Protein AF-A0A928KTV6-F1 (afdb_monomer)

pLDDT: mean 73.05, std 16.59, range [36.75, 92.5]

Secondary structure (DSSP, 8-state):
----HHHHHHHHHHHTSHHHHHHHHHHHHHHHHHHHSTT--HHHHHHHHHHHHTTS-HHHHHHHHHHHHHHHHHHHHHHHHHH---SSGGGHHHHHHHHHHHHTT-HHHHHHHHHHHHHHHHHH-S---S-SSGGGGTT-TT-TTHHHHHHHHH--

InterPro domains:
  IPR002823 Protein of unknown function DUF112, transmembrane [PF01970] (21-120)

Solvent-accessible surface area (backbone atoms only — not comparable to full-atom values): 8550 Å² total; per-residue (Å²): 138,82,84,51,68,68,57,58,53,49,51,53,55,52,56,69,33,70,68,50,43,50,47,29,52,51,22,23,53,52,13,25,58,47,9,44,39,87,77,42,33,31,69,55,50,41,58,68,45,49,74,58,36,76,80,42,58,69,71,58,28,54,43,30,44,53,23,21,30,57,21,5,52,58,22,32,49,56,42,10,22,72,72,46,53,55,68,46,79,91,44,35,68,58,13,53,55,19,25,55,33,32,76,71,71,38,45,70,60,32,53,50,53,49,57,52,47,55,54,49,40,70,74,65,74,50,80,80,78,83,73,81,66,64,74,74,45,84,79,46,96,71,56,78,61,57,73,64,48,58,61,63,67,74,76,113

Structure (mmCIF, N/CA/C/O backbone):
data_AF-A0A928KTV6-F1
#
_entry.id   AF-A0A928KTV6-F1
#
loop_
_atom_site.group_PDB
_atom_site.id
_atom_site.type_symbol
_atom_site.label_atom_id
_atom_site.label_alt_id
_atom_site.label_comp_id
_atom_site.label_asym_id
_atom_site.label_entity_id
_atom_site.label_seq_id
_atom_site.pdbx_PDB_ins_code
_atom_site.Cartn_x
_atom_site.Cartn_y
_atom_site.Cartn_z
_atom_site.occupancy
_atom_site.B_iso_or_equiv
_atom_site.auth_seq_id
_atom_site.auth_comp_id
_atom_site.auth_asym_id
_atom_site.auth_atom_id
_atom_site.pdbx_PDB_model_num
ATOM 1 N N . MET A 1 1 ? 21.766 19.175 -16.893 1.00 42.56 1 MET A N 1
ATOM 2 C CA . MET A 1 1 ? 20.660 18.201 -16.969 1.00 42.56 1 MET A CA 1
ATOM 3 C C . MET A 1 1 ? 19.496 18.932 -17.611 1.00 42.56 1 MET A C 1
ATOM 5 O O . MET A 1 1 ? 18.839 19.720 -16.945 1.00 42.56 1 MET A O 1
ATOM 9 N N . VAL A 1 2 ? 19.398 18.836 -18.936 1.00 51.53 2 VAL A N 1
ATOM 10 C CA . VAL A 1 2 ? 18.431 19.604 -19.729 1.00 51.53 2 VAL A CA 1
ATOM 11 C C . VAL A 1 2 ? 17.119 18.831 -19.724 1.00 51.53 2 VAL A C 1
ATOM 13 O O . VAL A 1 2 ? 17.084 17.669 -20.115 1.00 51.53 2 VAL A O 1
ATOM 16 N N . PHE A 1 3 ? 16.058 19.457 -19.222 1.00 61.06 3 PHE A N 1
ATOM 17 C CA . PHE A 1 3 ? 14.697 18.951 -19.355 1.00 61.06 3 PHE A CA 1
ATOM 18 C C . PHE A 1 3 ? 14.188 19.331 -20.746 1.00 61.06 3 PHE A C 1
ATOM 20 O O . PHE A 1 3 ? 13.537 20.359 -20.918 1.00 61.06 3 PHE A O 1
ATOM 27 N N . ASP A 1 4 ? 14.522 18.527 -21.753 1.00 78.25 4 ASP A N 1
ATOM 28 C CA . ASP A 1 4 ? 13.891 18.644 -23.063 1.00 78.25 4 ASP A CA 1
ATOM 29 C C . ASP A 1 4 ? 12.409 18.264 -22.939 1.00 78.25 4 ASP A C 1
ATOM 31 O O . ASP A 1 4 ? 12.067 17.162 -22.505 1.00 78.25 4 ASP A O 1
ATOM 35 N N . ILE A 1 5 ? 11.509 19.159 -23.357 1.00 79.00 5 ILE A N 1
ATOM 36 C CA . ILE A 1 5 ? 10.052 18.914 -23.398 1.00 79.00 5 ILE A CA 1
ATOM 37 C C . ILE A 1 5 ? 9.719 17.621 -24.163 1.00 79.00 5 ILE A C 1
ATOM 39 O O . ILE A 1 5 ? 8.782 16.907 -23.805 1.00 79.00 5 ILE A O 1
ATOM 43 N N . ASN A 1 6 ? 10.540 17.268 -25.155 1.00 78.81 6 ASN A N 1
ATOM 44 C CA . ASN A 1 6 ? 10.420 16.028 -25.918 1.00 78.81 6 ASN A CA 1
ATOM 45 C C . ASN A 1 6 ? 10.598 14.763 -25.058 1.00 78.81 6 ASN A C 1
ATOM 47 O O . ASN A 1 6 ? 9.937 13.764 -25.320 1.00 78.81 6 ASN A O 1
ATOM 51 N N . HIS A 1 7 ? 11.438 14.790 -24.016 1.00 79.69 7 HIS A N 1
ATOM 52 C CA . HIS A 1 7 ? 11.616 13.643 -23.114 1.00 79.69 7 HIS A CA 1
ATOM 53 C C . HIS A 1 7 ? 10.444 13.487 -22.139 1.00 79.69 7 HIS A C 1
ATOM 55 O O . HIS A 1 7 ? 10.035 12.367 -21.851 1.00 79.69 7 HIS A O 1
ATOM 61 N N . ILE A 1 8 ? 9.851 14.592 -21.674 1.00 80.44 8 ILE A N 1
ATOM 62 C CA . ILE A 1 8 ? 8.661 14.548 -20.806 1.00 80.44 8 ILE A CA 1
ATOM 63 C C . ILE A 1 8 ? 7.456 14.011 -21.585 1.00 80.44 8 ILE A C 1
ATOM 65 O O . ILE A 1 8 ? 6.725 13.151 -21.095 1.00 80.44 8 ILE A O 1
ATOM 69 N N . ILE A 1 9 ? 7.271 14.489 -22.818 1.00 83.00 9 ILE A N 1
ATOM 70 C CA . ILE A 1 9 ? 6.209 14.011 -23.706 1.00 83.00 9 ILE A CA 1
ATOM 71 C C . ILE A 1 9 ? 6.444 12.541 -24.080 1.00 83.00 9 ILE A C 1
ATOM 73 O O . ILE A 1 9 ? 5.509 11.747 -24.012 1.00 83.00 9 ILE A O 1
ATOM 77 N N . GLY A 1 10 ? 7.683 12.154 -24.403 1.00 81.94 10 GLY A N 1
ATOM 78 C CA . GLY A 1 10 ? 8.043 10.764 -24.697 1.00 81.94 10 GLY A CA 1
ATOM 79 C C . GLY A 1 10 ? 7.779 9.816 -23.523 1.00 81.94 10 GLY A C 1
ATOM 80 O O . GLY A 1 10 ? 7.137 8.783 -23.705 1.00 81.94 10 GLY A O 1
ATOM 81 N N . GLY A 1 11 ? 8.172 10.206 -22.307 1.00 80.75 11 GLY A N 1
ATOM 82 C CA . GLY A 1 11 ? 7.894 9.441 -21.091 1.00 80.75 11 GLY A CA 1
ATOM 83 C C . GLY A 1 11 ? 6.394 9.277 -20.834 1.00 80.75 11 GLY A C 1
ATOM 84 O O . GLY A 1 11 ? 5.946 8.184 -20.502 1.00 80.75 11 GLY A O 1
ATOM 85 N N . PHE A 1 12 ? 5.587 10.319 -21.064 1.00 81.81 12 PHE A N 1
ATOM 86 C CA . PHE A 1 12 ? 4.130 10.230 -20.927 1.00 81.81 12 PHE A CA 1
ATOM 87 C C . PHE A 1 12 ? 3.520 9.202 -21.893 1.00 81.81 12 PHE A C 1
ATOM 89 O O . PHE A 1 12 ? 2.716 8.367 -21.478 1.00 81.81 12 PHE A O 1
ATOM 96 N N . PHE A 1 13 ? 3.948 9.202 -23.160 1.00 84.12 13 PHE A N 1
ATOM 97 C CA . PHE A 1 13 ? 3.516 8.197 -24.136 1.00 84.12 13 PHE A CA 1
ATOM 98 C C . PHE A 1 13 ? 3.970 6.776 -23.773 1.00 84.12 13 PHE A C 1
ATOM 100 O O . PHE A 1 13 ? 3.209 5.832 -23.978 1.00 84.12 13 PHE A O 1
ATOM 107 N N . ASN A 1 14 ? 5.156 6.622 -23.180 1.00 84.31 14 ASN A N 1
ATOM 108 C CA . ASN A 1 14 ? 5.673 5.332 -22.724 1.00 84.31 14 ASN A CA 1
ATOM 109 C C . ASN A 1 14 ? 4.836 4.747 -21.567 1.00 84.31 14 ASN A C 1
ATOM 111 O O . ASN A 1 14 ? 4.531 3.556 -21.549 1.00 84.31 14 ASN A O 1
ATOM 115 N N . VAL A 1 15 ? 4.367 5.571 -20.620 1.00 81.81 15 VAL A N 1
ATOM 116 C CA . VAL A 1 15 ? 3.455 5.101 -19.551 1.00 81.81 15 VAL A CA 1
ATOM 117 C C . VAL A 1 15 ? 2.102 4.645 -20.114 1.00 81.81 15 VAL A C 1
ATOM 119 O O . VAL A 1 15 ? 1.513 3.691 -19.607 1.00 81.81 15 VAL A O 1
ATOM 122 N N . LEU A 1 16 ? 1.624 5.295 -21.178 1.00 82.56 16 LEU A N 1
ATOM 123 C CA . LEU A 1 16 ? 0.386 4.938 -21.878 1.00 82.56 16 LEU A CA 1
ATOM 124 C C . LEU A 1 16 ? 0.505 3.681 -22.752 1.00 82.56 16 LEU A C 1
ATOM 126 O O . LEU A 1 16 ? -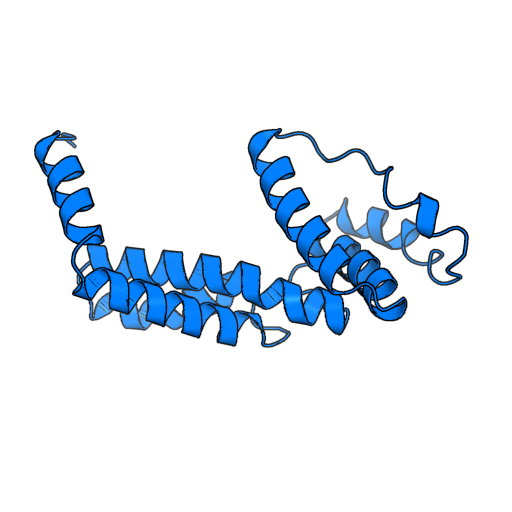0.514 3.203 -23.257 1.00 82.56 16 LEU A O 1
ATOM 130 N N . GLN A 1 17 ? 1.704 3.113 -22.932 1.00 88.38 17 GLN A N 1
ATOM 131 C CA . GLN A 1 17 ? 1.832 1.852 -23.652 1.00 88.38 17 GLN A CA 1
ATOM 132 C C . GLN A 1 17 ? 1.156 0.709 -22.878 1.00 88.38 17 GLN A C 1
ATOM 134 O O . GLN A 1 17 ? 1.365 0.554 -21.670 1.00 88.38 17 GLN A O 1
ATOM 139 N N . PRO A 1 18 ? 0.403 -0.164 -23.573 1.00 85.62 18 PRO A N 1
ATOM 140 C CA . PRO A 1 18 ? -0.353 -1.239 -22.933 1.00 85.62 18 PRO A CA 1
ATOM 141 C C . PRO A 1 18 ? 0.541 -2.212 -22.153 1.00 85.62 18 PRO A C 1
ATOM 143 O O . PRO A 1 18 ? 0.113 -2.757 -21.139 1.00 85.62 18 PRO A O 1
ATOM 146 N N . TYR A 1 19 ? 1.794 -2.389 -22.583 1.00 87.25 19 TYR A N 1
ATOM 147 C CA . TYR A 1 19 ? 2.782 -3.214 -21.888 1.00 87.25 19 TYR A CA 1
ATOM 148 C C . TYR A 1 19 ? 3.129 -2.665 -20.494 1.00 87.25 19 TYR A C 1
ATOM 150 O O . TYR A 1 19 ? 3.028 -3.384 -19.499 1.00 87.25 19 TYR A O 1
ATOM 158 N N . ASN A 1 20 ? 3.446 -1.370 -20.394 1.00 87.56 20 ASN A N 1
ATOM 159 C CA . ASN A 1 20 ? 3.774 -0.724 -19.121 1.00 87.56 20 ASN A CA 1
ATOM 160 C C . ASN A 1 20 ? 2.555 -0.657 -18.194 1.00 87.56 20 ASN A C 1
ATOM 162 O O . ASN A 1 20 ? 2.679 -0.829 -16.982 1.00 87.56 20 ASN A O 1
ATOM 166 N N . MET A 1 21 ? 1.363 -0.477 -18.763 1.00 87.88 21 MET A N 1
ATOM 167 C CA . MET A 1 21 ? 0.113 -0.484 -18.009 1.00 87.88 21 MET A CA 1
ATOM 168 C C . MET A 1 21 ? -0.176 -1.862 -17.388 1.00 87.88 21 MET A C 1
ATOM 170 O O . MET A 1 21 ? -0.592 -1.941 -16.233 1.00 87.88 21 MET A O 1
ATOM 174 N N . LEU A 1 22 ? 0.117 -2.951 -18.109 1.00 89.56 22 LEU A N 1
ATOM 175 C CA . LEU A 1 22 ? 0.016 -4.324 -17.601 1.00 89.56 22 LEU A CA 1
ATOM 176 C C . LEU A 1 22 ? 0.977 -4.582 -16.436 1.00 89.56 22 LEU A C 1
ATOM 178 O O . LEU A 1 22 ? 0.557 -5.118 -15.412 1.00 89.56 22 LEU A O 1
ATOM 182 N N . ILE A 1 23 ? 2.236 -4.152 -16.560 1.00 88.62 23 ILE A N 1
ATOM 183 C CA . ILE A 1 23 ? 3.230 -4.241 -15.479 1.00 88.62 23 ILE A CA 1
ATOM 184 C C . ILE A 1 23 ? 2.775 -3.433 -14.261 1.00 88.62 23 ILE A C 1
ATOM 186 O O 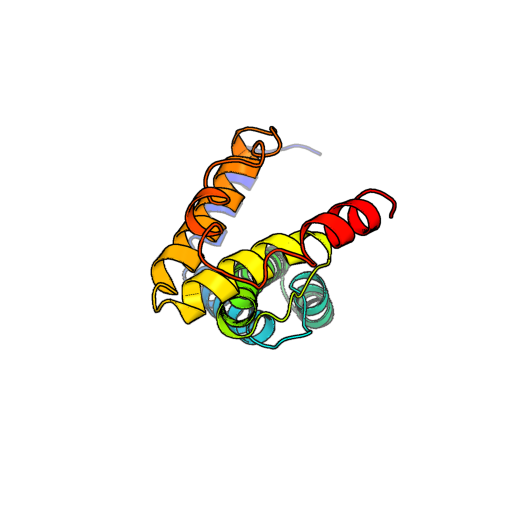. ILE A 1 23 ? 2.890 -3.903 -13.133 1.00 88.62 23 ILE A O 1
ATOM 190 N N . CYS A 1 24 ? 2.212 -2.244 -14.479 1.00 90.75 24 CYS A N 1
ATOM 191 C CA . CYS A 1 24 ? 1.694 -1.392 -13.415 1.00 90.75 24 CYS A CA 1
ATOM 192 C C . CYS A 1 24 ? 0.534 -2.065 -12.666 1.00 90.75 24 CYS A C 1
ATOM 194 O O . CYS A 1 24 ? 0.541 -2.124 -11.440 1.00 90.75 24 CYS A O 1
ATOM 196 N N . ILE A 1 25 ? -0.431 -2.643 -13.389 1.00 91.56 25 ILE A N 1
ATOM 197 C CA . ILE A 1 25 ? -1.561 -3.371 -12.791 1.00 91.56 25 ILE A CA 1
ATOM 198 C C . ILE A 1 25 ? -1.071 -4.614 -12.042 1.00 91.56 25 ILE A C 1
ATOM 200 O O . ILE A 1 25 ? -1.509 -4.859 -10.918 1.00 91.56 25 ILE A O 1
ATOM 204 N N . ALA A 1 26 ? -0.145 -5.377 -12.626 1.00 91.31 26 ALA A N 1
ATOM 205 C CA . ALA A 1 26 ? 0.449 -6.541 -11.977 1.00 91.31 26 ALA A CA 1
ATOM 206 C C . ALA A 1 26 ? 1.203 -6.148 -10.697 1.00 91.31 26 ALA A C 1
ATOM 208 O O . ALA A 1 26 ? 1.002 -6.760 -9.650 1.00 91.31 26 ALA A O 1
ATOM 209 N N . GLY A 1 27 ? 2.005 -5.082 -10.752 1.00 91.19 27 GLY A N 1
ATOM 210 C CA . GLY A 1 27 ? 2.699 -4.513 -9.599 1.00 91.19 27 GLY A CA 1
ATOM 211 C C . GLY A 1 27 ? 1.741 -4.024 -8.518 1.00 91.19 27 GLY A C 1
ATOM 212 O O . GLY A 1 27 ? 1.955 -4.302 -7.342 1.00 91.19 27 GLY A O 1
ATOM 213 N N . LEU A 1 28 ? 0.641 -3.370 -8.898 1.00 92.50 28 LEU A N 1
ATOM 214 C CA . LEU A 1 28 ? -0.399 -2.942 -7.964 1.00 92.50 28 LEU A CA 1
ATOM 215 C C . LEU A 1 28 ? -1.043 -4.149 -7.268 1.00 92.50 28 LEU A C 1
ATOM 217 O O . LEU A 1 28 ? -1.178 -4.144 -6.048 1.00 92.50 28 LEU A O 1
ATOM 221 N N . PHE A 1 29 ? -1.391 -5.199 -8.019 1.00 92.44 29 PHE A N 1
ATOM 222 C CA . PHE A 1 29 ? -1.965 -6.433 -7.472 1.00 92.44 29 PHE A CA 1
ATOM 223 C C . PHE A 1 29 ? -1.014 -7.123 -6.495 1.00 92.44 29 PHE A C 1
ATOM 225 O O . PHE A 1 29 ? -1.408 -7.451 -5.377 1.00 92.44 29 PHE A O 1
ATOM 232 N N . ILE A 1 30 ? 0.247 -7.302 -6.893 1.00 91.38 30 ILE A N 1
ATOM 233 C CA . ILE A 1 30 ? 1.291 -7.880 -6.040 1.00 91.38 30 ILE A CA 1
ATOM 234 C C . ILE A 1 30 ? 1.478 -7.018 -4.787 1.00 91.38 30 ILE A C 1
ATOM 236 O O . ILE A 1 30 ? 1.520 -7.547 -3.680 1.00 91.38 30 ILE A O 1
ATOM 240 N N . GLY A 1 31 ? 1.510 -5.693 -4.942 1.00 90.00 31 GLY A N 1
ATOM 241 C CA . GLY A 1 31 ? 1.599 -4.745 -3.838 1.00 90.00 31 GLY A CA 1
ATOM 242 C C . GLY A 1 31 ? 0.441 -4.876 -2.856 1.00 90.00 31 GLY A C 1
ATOM 243 O O . GLY A 1 31 ? 0.681 -4.965 -1.657 1.00 90.00 31 GLY A O 1
ATOM 244 N N . VAL A 1 32 ? -0.804 -4.957 -3.334 1.00 90.56 32 VAL A N 1
ATOM 245 C CA . VAL A 1 32 ? -1.985 -5.146 -2.474 1.00 90.56 32 VAL A CA 1
ATOM 246 C C . VAL A 1 32 ? -1.915 -6.473 -1.719 1.00 90.56 32 VAL A C 1
ATOM 248 O O . VAL A 1 32 ? -2.206 -6.496 -0.526 1.00 90.56 32 VAL A O 1
ATOM 251 N N . LEU A 1 33 ? -1.491 -7.562 -2.371 1.00 90.25 33 LEU A N 1
ATOM 252 C CA . LEU A 1 33 ? -1.332 -8.872 -1.726 1.00 90.25 33 LEU A CA 1
ATOM 253 C C . LEU A 1 33 ? -0.257 -8.849 -0.633 1.00 90.25 33 LEU A C 1
ATOM 255 O O . LEU A 1 33 ? -0.481 -9.353 0.463 1.00 90.25 33 LEU A O 1
ATOM 259 N N . ILE A 1 34 ? 0.885 -8.226 -0.922 1.00 88.75 34 ILE A N 1
ATOM 260 C CA . ILE A 1 34 ? 1.984 -8.007 0.026 1.00 88.75 34 ILE A CA 1
ATOM 261 C C . ILE A 1 34 ? 1.503 -7.155 1.205 1.00 88.75 34 ILE A C 1
ATOM 263 O O . ILE A 1 34 ? 1.744 -7.514 2.351 1.00 88.75 34 ILE A O 1
ATOM 267 N N . GLY A 1 35 ? 0.788 -6.059 0.941 1.00 84.31 35 GLY A N 1
ATOM 268 C CA . GLY A 1 35 ? 0.269 -5.165 1.977 1.00 84.31 35 GLY A CA 1
ATOM 26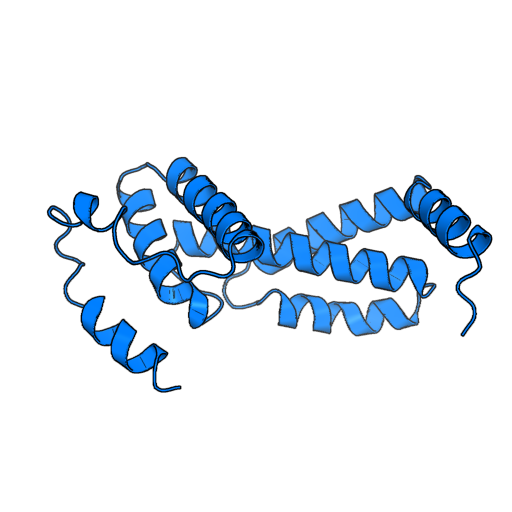9 C C . GLY A 1 35 ? -0.823 -5.802 2.836 1.00 84.31 35 GLY A C 1
ATOM 270 O O . GLY A 1 35 ? -0.913 -5.510 4.023 1.00 84.31 35 GLY A O 1
ATOM 271 N N . ALA A 1 36 ? -1.627 -6.707 2.274 1.00 84.81 36 ALA A N 1
ATOM 272 C CA . ALA A 1 36 ? -2.654 -7.429 3.021 1.00 84.81 36 ALA A CA 1
ATOM 273 C C . ALA A 1 36 ? -2.067 -8.384 4.081 1.00 84.81 36 ALA A C 1
ATOM 275 O O . ALA A 1 36 ? -2.782 -8.785 5.003 1.00 84.81 36 ALA A O 1
ATOM 276 N N . LEU A 1 37 ? -0.782 -8.744 3.977 1.00 87.12 37 LEU A N 1
ATOM 277 C CA . LEU A 1 37 ? -0.098 -9.580 4.959 1.00 87.12 37 LEU A CA 1
ATOM 278 C C . LEU A 1 37 ? 0.344 -8.734 6.173 1.00 87.12 37 LEU A C 1
ATOM 280 O O . LEU A 1 37 ? 1.187 -7.841 6.037 1.00 87.12 37 LEU A O 1
ATOM 284 N N . PRO A 1 38 ? -0.179 -9.006 7.386 1.00 76.88 38 PRO A N 1
ATOM 285 C CA . PRO A 1 38 ? 0.186 -8.251 8.579 1.00 76.88 38 PRO A CA 1
ATOM 286 C C . PRO A 1 38 ? 1.672 -8.459 8.904 1.00 76.88 38 PRO A C 1
ATOM 288 O O . PRO A 1 38 ? 2.122 -9.585 9.101 1.00 76.88 38 PRO A O 1
ATOM 291 N N . GLY A 1 39 ? 2.430 -7.363 8.969 1.00 74.69 39 GLY A N 1
ATOM 292 C CA . GLY A 1 39 ? 3.872 -7.375 9.251 1.00 74.69 39 GLY A CA 1
ATOM 293 C C . GLY A 1 39 ? 4.767 -7.109 8.037 1.00 74.69 39 GLY A C 1
ATOM 294 O O . GLY A 1 39 ? 5.944 -6.808 8.222 1.00 74.69 39 GLY A O 1
ATOM 295 N N . LEU A 1 40 ? 4.223 -7.130 6.815 1.00 78.19 40 LEU A N 1
ATOM 296 C CA . LEU A 1 40 ? 4.951 -6.751 5.605 1.00 78.19 40 LEU A CA 1
ATOM 297 C C . LEU A 1 40 ? 4.557 -5.324 5.212 1.00 78.19 40 LEU A C 1
ATOM 299 O O . LEU A 1 40 ? 3.566 -5.076 4.531 1.00 78.19 40 LEU A O 1
ATOM 303 N N . THR A 1 41 ? 5.306 -4.346 5.717 1.00 79.25 41 THR A N 1
ATOM 304 C CA . THR A 1 41 ? 5.029 -2.935 5.431 1.00 79.25 41 THR A CA 1
ATOM 305 C C . THR A 1 41 ? 5.281 -2.611 3.958 1.00 79.25 41 THR A C 1
ATOM 307 O O . THR A 1 41 ? 6.084 -3.265 3.290 1.00 79.25 41 THR A O 1
ATOM 310 N N . ALA A 1 42 ? 4.649 -1.549 3.446 1.00 80.44 42 ALA A N 1
ATOM 311 C CA . ALA A 1 42 ? 4.844 -1.109 2.062 1.00 80.44 42 ALA A CA 1
ATOM 312 C C . ALA A 1 42 ? 6.326 -0.857 1.717 1.00 80.44 42 ALA A C 1
ATOM 314 O O . ALA A 1 42 ? 6.761 -1.138 0.605 1.00 80.44 42 ALA A O 1
ATOM 315 N N . THR A 1 43 ? 7.122 -0.382 2.680 1.00 83.25 43 THR A N 1
ATOM 316 C CA . THR A 1 43 ? 8.566 -0.169 2.504 1.00 83.25 43 THR A CA 1
ATOM 317 C C . THR A 1 43 ? 9.347 -1.477 2.390 1.00 83.25 43 THR A C 1
ATOM 319 O O . THR A 1 43 ? 10.254 -1.563 1.565 1.00 83.25 43 THR A O 1
ATOM 322 N N . MET A 1 44 ? 8.977 -2.511 3.152 1.00 85.25 44 MET A N 1
ATOM 323 C CA . MET A 1 44 ? 9.581 -3.842 3.025 1.00 85.25 44 MET A CA 1
ATOM 324 C C . MET A 1 44 ? 9.184 -4.521 1.710 1.00 85.25 44 MET A C 1
ATOM 326 O O . MET A 1 44 ? 10.024 -5.146 1.071 1.00 85.25 44 MET A O 1
ATOM 330 N N . GLY A 1 45 ? 7.941 -4.335 1.252 1.00 84.62 45 GLY A N 1
ATOM 331 C CA . GLY A 1 45 ? 7.488 -4.819 -0.056 1.00 84.62 45 GLY A CA 1
ATOM 332 C C . GLY A 1 45 ? 8.290 -4.231 -1.221 1.00 84.62 45 GLY A C 1
ATOM 333 O O . GLY A 1 45 ? 8.754 -4.968 -2.087 1.00 84.62 45 GLY A O 1
ATOM 334 N N . VAL A 1 46 ? 8.538 -2.917 -1.199 1.00 87.31 46 VAL A N 1
ATOM 335 C CA . VAL A 1 46 ? 9.399 -2.243 -2.188 1.00 87.31 46 VAL A CA 1
ATOM 336 C C . VAL A 1 46 ? 10.818 -2.816 -2.165 1.00 87.31 46 VAL A C 1
ATOM 338 O O . VAL A 1 46 ? 11.370 -3.095 -3.226 1.00 87.31 46 VAL A O 1
ATOM 341 N N . ALA A 1 47 ? 11.392 -3.066 -0.982 1.00 89.19 47 ALA A N 1
ATOM 342 C CA . ALA A 1 47 ? 12.726 -3.656 -0.849 1.00 89.19 47 ALA A CA 1
ATOM 343 C C . ALA A 1 47 ? 12.829 -5.057 -1.486 1.00 89.19 47 ALA A C 1
ATOM 345 O O . ALA A 1 47 ? 13.825 -5.362 -2.138 1.00 89.19 47 ALA A O 1
ATOM 346 N N . VAL A 1 48 ? 11.785 -5.885 -1.366 1.00 88.38 48 VAL A N 1
ATOM 347 C CA .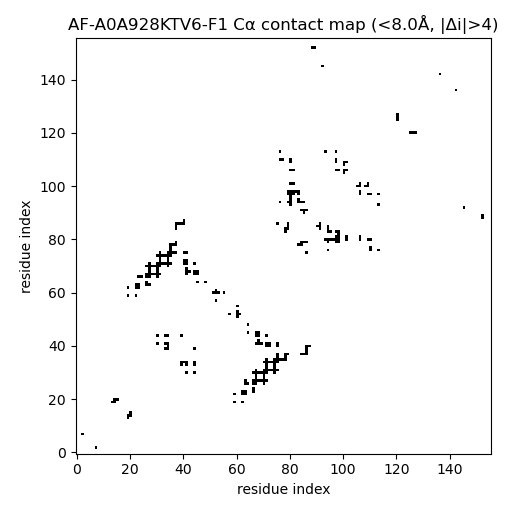 VAL A 1 48 ? 11.718 -7.215 -2.006 1.00 88.38 48 VAL A CA 1
ATOM 348 C C . VAL A 1 48 ? 11.660 -7.114 -3.530 1.00 88.38 48 VAL A C 1
ATOM 350 O O . VAL A 1 48 ? 12.176 -7.984 -4.229 1.00 88.38 48 VAL A O 1
ATOM 353 N N . CYS A 1 49 ? 11.082 -6.042 -4.068 1.00 85.50 49 CYS A N 1
ATOM 354 C CA . CYS A 1 49 ? 11.048 -5.820 -5.507 1.00 85.50 49 CYS A CA 1
ATOM 355 C C . CYS A 1 49 ? 12.382 -5.282 -6.062 1.00 85.50 49 CYS A C 1
ATOM 357 O O . CYS A 1 49 ? 12.586 -5.337 -7.270 1.00 85.50 49 CYS A O 1
ATOM 359 N N . VAL A 1 50 ? 13.293 -4.743 -5.232 1.00 90.38 50 VAL A N 1
ATOM 360 C CA . VAL A 1 50 ? 14.564 -4.138 -5.690 1.00 90.38 50 VAL A CA 1
ATOM 361 C C . VAL A 1 50 ? 15.383 -5.078 -6.580 1.00 90.38 50 VAL A C 1
ATOM 363 O O . VAL A 1 50 ? 15.843 -4.620 -7.625 1.00 90.38 50 VAL A O 1
ATOM 366 N N . PRO A 1 51 ? 15.549 -6.378 -6.259 1.00 88.19 51 PRO A N 1
ATOM 367 C CA . PRO A 1 51 ? 16.238 -7.304 -7.156 1.00 88.19 51 PRO A CA 1
ATOM 368 C C . PRO A 1 51 ? 15.591 -7.424 -8.544 1.00 88.19 51 PRO A C 1
ATOM 370 O O . PRO A 1 51 ? 16.308 -7.605 -9.524 1.00 88.19 51 PRO A O 1
ATOM 373 N N . PHE A 1 52 ? 14.266 -7.280 -8.657 1.00 85.56 52 PHE A N 1
ATOM 374 C CA . PHE A 1 52 ? 13.573 -7.315 -9.949 1.00 85.56 52 PHE A CA 1
ATOM 375 C C . PHE A 1 52 ? 13.856 -6.072 -10.796 1.00 85.56 52 PHE A C 1
ATOM 377 O O . PHE A 1 52 ? 13.935 -6.175 -12.020 1.00 85.56 52 PHE A O 1
ATOM 384 N N . SER A 1 53 ? 14.083 -4.919 -10.164 1.00 85.94 53 SER A N 1
ATOM 385 C CA . SER A 1 53 ? 14.421 -3.680 -10.869 1.00 85.94 53 SER A CA 1
ATOM 386 C C . SER A 1 53 ? 15.750 -3.737 -11.622 1.00 85.94 53 SER A C 1
ATOM 388 O O . SER A 1 53 ? 15.918 -2.986 -12.57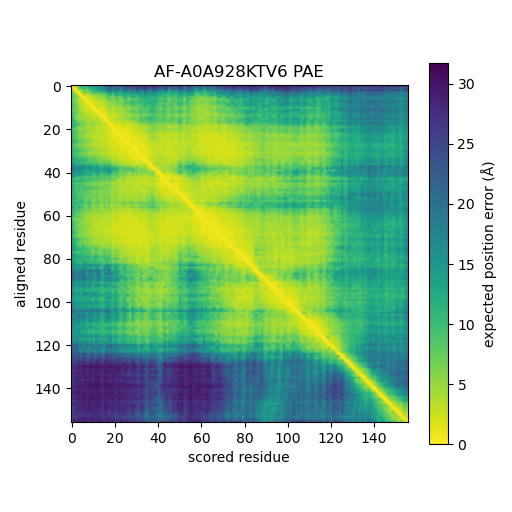4 1.00 85.94 53 SER A O 1
ATOM 390 N N . TYR A 1 54 ? 16.686 -4.618 -11.249 1.00 86.94 54 TYR A N 1
ATOM 391 C CA . TYR A 1 54 ? 17.965 -4.754 -11.964 1.00 86.94 54 TYR A CA 1
ATOM 392 C C . TYR A 1 54 ? 17.847 -5.470 -13.313 1.00 86.94 54 TYR A C 1
ATOM 394 O O . TYR A 1 54 ? 18.761 -5.384 -14.128 1.00 86.94 54 TYR A O 1
ATOM 402 N N . VAL A 1 55 ? 16.746 -6.187 -13.546 1.00 86.44 55 VAL A N 1
ATOM 403 C CA . VAL A 1 55 ? 16.522 -6.975 -14.769 1.00 86.44 55 VAL A CA 1
ATOM 404 C C . VAL A 1 55 ? 15.671 -6.205 -15.790 1.00 86.44 55 VAL A C 1
ATOM 406 O O . VAL A 1 55 ? 15.522 -6.645 -16.926 1.00 86.44 55 VAL A O 1
ATOM 409 N N . MET A 1 56 ? 15.100 -5.064 -15.394 1.00 84.81 56 MET A N 1
ATOM 410 C CA . MET A 1 56 ? 14.163 -4.267 -16.189 1.00 84.81 56 MET A CA 1
ATOM 411 C C . MET A 1 56 ? 14.769 -2.931 -16.622 1.00 84.81 56 MET A C 1
ATOM 413 O O . MET A 1 56 ? 15.699 -2.420 -15.999 1.00 84.81 56 MET A O 1
ATOM 417 N N . GLU A 1 57 ? 14.200 -2.331 -17.671 1.00 87.44 57 GLU A N 1
ATOM 418 C CA . GLU A 1 57 ? 14.515 -0.946 -18.021 1.00 87.44 57 GLU A CA 1
ATOM 419 C C . GLU A 1 57 ? 14.143 0.008 -16.872 1.00 87.44 57 GLU A C 1
ATOM 421 O O . GLU A 1 57 ? 13.153 -0.218 -16.163 1.00 87.44 57 GLU A O 1
ATOM 426 N N . PRO A 1 58 ? 14.905 1.101 -16.682 1.00 84.94 58 PRO A N 1
ATOM 427 C CA . PRO A 1 58 ? 14.730 2.007 -15.547 1.00 84.94 58 PRO A CA 1
ATOM 428 C C . PRO A 1 58 ? 13.326 2.620 -15.478 1.00 84.94 58 PRO A C 1
ATOM 430 O O . PRO A 1 58 ? 12.799 2.830 -14.387 1.00 84.94 58 PRO A O 1
ATOM 433 N N . GLU A 1 59 ? 12.685 2.858 -16.623 1.00 84.00 59 GLU A N 1
ATOM 434 C CA . GLU A 1 59 ? 11.317 3.380 -16.682 1.00 84.00 59 GLU A CA 1
ATOM 435 C C . GLU A 1 59 ? 10.302 2.378 -16.118 1.00 84.00 59 GLU A C 1
ATOM 437 O O . GLU A 1 59 ? 9.464 2.746 -15.294 1.00 84.00 59 GLU A O 1
ATOM 442 N N . GLN A 1 60 ? 10.415 1.100 -16.489 1.00 86.81 60 GLN A N 1
ATOM 443 C CA . GLN A 1 60 ? 9.526 0.029 -16.026 1.00 86.81 60 GLN A CA 1
ATOM 444 C C . GLN A 1 60 ? 9.765 -0.312 -14.556 1.00 86.81 60 GLN A C 1
ATOM 446 O O . GLN A 1 60 ? 8.810 -0.519 -13.806 1.00 86.81 60 GLN A O 1
ATOM 451 N N . ALA A 1 61 ? 11.027 -0.317 -14.126 1.00 89.25 61 ALA A N 1
ATOM 452 C CA . ALA A 1 61 ? 11.408 -0.551 -12.741 1.00 89.25 61 ALA A CA 1
ATOM 453 C C . ALA A 1 61 ? 10.790 0.494 -11.797 1.00 89.25 61 ALA A C 1
ATOM 455 O O . ALA A 1 61 ? 10.215 0.144 -10.765 1.00 89.25 61 ALA A O 1
ATOM 456 N N . LEU A 1 62 ? 10.856 1.780 -12.158 1.00 88.94 62 LEU A N 1
ATOM 457 C CA . LEU A 1 62 ? 10.253 2.862 -11.373 1.00 88.94 62 LEU A CA 1
ATOM 458 C C . LEU A 1 62 ? 8.718 2.772 -11.349 1.00 88.94 62 LEU A C 1
ATOM 460 O O . LEU A 1 62 ? 8.091 2.991 -10.306 1.00 88.94 62 LEU A O 1
ATOM 464 N N . LEU A 1 63 ? 8.111 2.398 -12.476 1.00 89.56 63 LEU A N 1
ATOM 465 C CA . LEU A 1 63 ? 6.672 2.161 -12.590 1.00 89.56 63 LEU A CA 1
ATOM 466 C C . LEU A 1 63 ? 6.212 1.025 -11.671 1.00 89.56 63 LEU A C 1
ATOM 468 O O . LEU A 1 63 ? 5.291 1.209 -10.880 1.00 89.56 63 LEU A O 1
ATOM 472 N N . LEU A 1 64 ? 6.900 -0.116 -11.706 1.00 90.75 64 LEU A N 1
ATOM 473 C CA . LEU A 1 64 ? 6.609 -1.261 -10.847 1.00 90.75 64 LEU A CA 1
ATOM 474 C C . LEU A 1 64 ? 6.748 -0.893 -9.365 1.00 90.75 64 LEU A C 1
ATOM 476 O O . LEU A 1 64 ? 5.862 -1.189 -8.568 1.00 90.75 64 LEU A O 1
ATOM 480 N N . MET A 1 65 ? 7.828 -0.202 -9.000 1.00 90.81 65 MET A N 1
ATOM 481 C CA . MET A 1 65 ? 8.097 0.210 -7.621 1.00 90.81 65 MET A CA 1
ATOM 482 C C . MET A 1 65 ? 7.033 1.142 -7.060 1.00 90.81 65 MET A C 1
ATOM 484 O O . MET A 1 65 ? 6.555 0.949 -5.940 1.00 90.81 65 MET A O 1
ATOM 488 N N . SER A 1 66 ? 6.638 2.143 -7.845 1.00 90.75 66 SER A N 1
ATOM 489 C CA . SER A 1 66 ? 5.577 3.069 -7.454 1.00 90.75 66 SER A CA 1
ATOM 490 C C . SER A 1 66 ? 4.215 2.373 -7.360 1.00 90.75 66 SER A C 1
ATOM 492 O O . SER A 1 66 ? 3.473 2.623 -6.408 1.00 90.75 66 SER A O 1
ATOM 494 N N . ALA A 1 67 ? 3.911 1.449 -8.277 1.00 92.06 67 ALA A N 1
ATOM 495 C CA . ALA A 1 67 ? 2.681 0.665 -8.256 1.00 92.06 67 ALA A CA 1
ATOM 496 C C . ALA A 1 67 ? 2.605 -0.263 -7.034 1.00 92.06 67 ALA A C 1
ATOM 498 O O . ALA A 1 67 ? 1.598 -0.256 -6.325 1.00 92.06 67 ALA A O 1
ATOM 499 N N . VAL A 1 68 ? 3.678 -1.002 -6.734 1.00 91.88 68 VAL A N 1
ATOM 500 C CA . VAL A 1 68 ? 3.767 -1.875 -5.551 1.00 91.88 68 VAL A CA 1
ATOM 501 C C . VAL A 1 68 ? 3.656 -1.058 -4.269 1.00 91.88 68 VAL A C 1
ATOM 503 O O . VAL A 1 68 ? 2.929 -1.451 -3.360 1.00 91.88 68 VAL A O 1
ATOM 506 N N . PHE A 1 69 ? 4.322 0.097 -4.192 1.00 90.88 69 PHE A N 1
ATOM 507 C CA . PHE A 1 69 ? 4.233 0.978 -3.030 1.00 90.88 69 PHE A CA 1
ATOM 508 C C . PHE A 1 69 ? 2.799 1.472 -2.798 1.00 90.88 69 PHE A C 1
ATOM 510 O O . PHE A 1 69 ? 2.266 1.322 -1.700 1.00 90.88 69 PHE A O 1
ATOM 517 N N . CYS A 1 70 ? 2.149 2.016 -3.830 1.00 89.31 70 CYS A N 1
ATOM 518 C CA . CYS A 1 70 ? 0.767 2.486 -3.735 1.00 89.31 70 CYS A CA 1
ATOM 519 C C . CYS A 1 70 ? -0.204 1.346 -3.392 1.00 89.31 70 CYS A C 1
ATOM 521 O O . CYS A 1 70 ? -1.048 1.505 -2.509 1.00 89.31 70 CYS A O 1
ATOM 523 N N . GLY A 1 71 ? -0.050 0.188 -4.041 1.00 89.94 71 GLY A N 1
ATOM 524 C CA . GLY A 1 71 ? -0.844 -1.009 -3.771 1.00 89.94 71 GLY A CA 1
ATOM 525 C C . GLY A 1 71 ? -0.645 -1.537 -2.350 1.00 89.94 71 GLY A C 1
ATOM 526 O O . GLY A 1 71 ? -1.619 -1.853 -1.677 1.00 89.94 71 GLY A O 1
ATOM 527 N N . GLY A 1 72 ? 0.592 -1.566 -1.854 1.00 89.00 72 GLY A N 1
ATOM 528 C CA . GLY A 1 72 ? 0.931 -2.051 -0.515 1.00 89.00 72 GLY A CA 1
ATOM 529 C C . GLY A 1 72 ? 0.458 -1.135 0.606 1.00 89.00 72 GLY A C 1
ATOM 530 O O . GLY A 1 72 ? -0.059 -1.621 1.610 1.00 89.00 72 GLY A O 1
ATOM 531 N N . VAL A 1 73 ? 0.560 0.188 0.428 1.00 85.12 73 VAL A N 1
ATOM 532 C CA . VAL A 1 73 ? -0.004 1.151 1.388 1.00 85.12 73 VAL A CA 1
ATOM 533 C C . VAL A 1 73 ? -1.514 0.965 1.488 1.00 85.12 73 VAL A C 1
ATOM 535 O O . VAL A 1 73 ? -2.035 0.886 2.594 1.00 85.12 73 VAL A O 1
ATOM 538 N N . TYR A 1 74 ? -2.208 0.844 0.353 1.00 86.12 74 TYR A N 1
ATOM 539 C CA . TYR A 1 74 ? -3.655 0.638 0.340 1.00 86.12 74 TYR A CA 1
ATOM 540 C C . TYR A 1 74 ? -4.060 -0.735 0.900 1.00 86.12 74 TYR A C 1
ATOM 542 O O . TYR A 1 74 ? -4.952 -0.831 1.742 1.00 86.12 74 TYR A O 1
ATOM 550 N N . GLY A 1 75 ? -3.367 -1.798 0.486 1.00 86.25 75 GLY A N 1
ATOM 551 C CA . GLY A 1 75 ? -3.612 -3.169 0.925 1.00 86.25 75 GLY A CA 1
ATOM 552 C C . GLY A 1 75 ? -3.421 -3.365 2.428 1.00 86.25 75 GLY A C 1
ATOM 553 O O . GLY A 1 75 ? -4.185 -4.110 3.029 1.00 86.25 75 GLY A O 1
ATOM 554 N N . GLY A 1 76 ? -2.476 -2.647 3.049 1.00 84.69 76 GLY A N 1
ATOM 555 C CA . GLY A 1 76 ? -2.213 -2.704 4.493 1.00 84.69 76 GLY A CA 1
ATOM 556 C C . GLY A 1 76 ? -3.281 -2.066 5.379 1.00 84.69 76 GLY A C 1
ATOM 557 O O . GLY A 1 76 ? -3.395 -2.422 6.553 1.00 84.69 76 GLY A O 1
ATOM 558 N N . LEU A 1 77 ? -4.117 -1.181 4.834 1.00 79.00 77 LEU A N 1
ATOM 559 C CA . LEU A 1 77 ? -5.225 -0.567 5.575 1.00 79.00 77 LEU A CA 1
ATOM 560 C C . LEU A 1 77 ? -6.343 -1.572 5.863 1.00 79.00 77 LEU A C 1
ATOM 562 O O . LEU A 1 77 ? -6.972 -1.522 6.919 1.00 79.00 77 LEU A O 1
ATOM 566 N N . ILE A 1 78 ? -6.559 -2.513 4.945 1.00 85.56 78 ILE A N 1
ATOM 567 C CA . ILE A 1 78 ? -7.608 -3.531 5.027 1.00 85.56 78 ILE A CA 1
ATOM 568 C C . ILE A 1 78 ? -7.429 -4.418 6.281 1.00 85.56 78 ILE A C 1
ATOM 570 O O . ILE A 1 78 ? -8.328 -4.423 7.129 1.00 85.56 78 ILE A O 1
ATOM 574 N N . PRO A 1 79 ? -6.290 -5.120 6.487 1.00 82.06 79 PRO A N 1
ATOM 575 C CA . PRO A 1 79 ? -6.059 -5.907 7.696 1.00 82.06 79 PRO A CA 1
ATOM 576 C C . PRO A 1 79 ? -5.868 -5.026 8.937 1.00 82.06 79 PRO A C 1
ATOM 578 O O . PRO A 1 79 ? -6.242 -5.449 10.029 1.00 82.06 79 PRO A O 1
ATOM 581 N N . ALA A 1 80 ? -5.351 -3.799 8.810 1.00 79.12 80 ALA A N 1
ATOM 582 C CA . ALA A 1 80 ? -5.211 -2.894 9.951 1.00 79.12 80 ALA A CA 1
ATOM 583 C C . ALA A 1 80 ? -6.573 -2.518 10.556 1.00 79.12 80 ALA A C 1
ATOM 585 O O . ALA A 1 80 ? -6.721 -2.509 11.776 1.00 79.12 80 ALA A O 1
ATOM 586 N N . ILE A 1 81 ? -7.579 -2.268 9.717 1.00 78.94 81 ILE A N 1
ATOM 587 C CA . ILE A 1 81 ? -8.936 -1.901 10.140 1.00 78.94 81 ILE A CA 1
ATOM 588 C C . ILE A 1 81 ? -9.734 -3.136 10.591 1.00 78.94 81 ILE A C 1
ATOM 590 O O . ILE A 1 81 ? -10.427 -3.078 11.605 1.00 78.94 81 ILE A O 1
ATOM 594 N N . LEU A 1 82 ? -9.608 -4.267 9.887 1.00 80.56 82 LEU A N 1
ATOM 595 C CA . LEU A 1 82 ? -10.336 -5.502 10.214 1.00 80.56 82 LEU A CA 1
ATOM 596 C C . LEU A 1 82 ? -9.779 -6.220 11.451 1.00 80.56 82 LEU A C 1
ATOM 598 O O . LEU A 1 82 ? -10.539 -6.654 12.317 1.00 80.56 82 LEU A O 1
ATOM 602 N N . LEU A 1 83 ? -8.454 -6.358 11.538 1.00 81.31 83 LEU A N 1
ATOM 603 C CA . LEU A 1 83 ? -7.778 -7.158 12.565 1.00 81.31 83 LEU A CA 1
ATOM 604 C C . LEU A 1 83 ? -7.150 -6.303 13.670 1.00 81.31 83 LEU A C 1
ATOM 606 O O . LEU A 1 83 ? -6.843 -6.827 14.741 1.00 81.31 83 LEU A O 1
ATOM 610 N N . GLY A 1 84 ? -6.976 -4.996 13.455 1.00 75.00 84 GLY A N 1
ATOM 611 C CA . GLY A 1 84 ? -6.369 -4.099 14.439 1.00 75.00 84 GLY A CA 1
ATOM 612 C C . GLY A 1 84 ? -4.873 -4.310 14.642 1.00 75.00 84 GLY A C 1
ATOM 613 O O . GLY A 1 84 ? -4.379 -4.023 15.729 1.00 75.00 84 GLY A O 1
ATOM 614 N N . ILE A 1 85 ? -4.170 -4.860 13.648 1.00 79.69 85 ILE A N 1
ATOM 615 C CA . ILE A 1 85 ? -2.719 -5.073 13.684 1.00 79.69 85 ILE A CA 1
ATOM 616 C C . ILE A 1 85 ? -2.070 -3.960 12.845 1.00 79.69 85 ILE A C 1
ATOM 618 O O . ILE A 1 85 ? -2.129 -4.029 11.615 1.00 79.69 85 ILE A O 1
ATOM 622 N N . PRO A 1 86 ? -1.504 -2.904 13.460 1.00 69.38 86 PRO A N 1
ATOM 623 C CA . PRO A 1 86 ? -0.905 -1.807 12.710 1.00 69.38 86 PRO A CA 1
ATOM 624 C C . PRO A 1 86 ? 0.435 -2.218 12.092 1.00 69.38 86 PRO A C 1
ATOM 626 O O . PRO A 1 86 ? 1.285 -2.802 12.759 1.00 69.38 86 PRO A O 1
ATOM 629 N N . GLY A 1 87 ? 0.641 -1.865 10.821 1.00 67.44 87 GLY A N 1
ATOM 630 C CA . GLY A 1 87 ? 1.918 -2.068 10.128 1.00 67.44 87 GLY A CA 1
ATOM 631 C C . GLY A 1 87 ? 2.964 -0.984 10.419 1.00 67.44 87 GLY A C 1
ATOM 632 O O . GLY A 1 87 ? 4.152 -1.205 10.218 1.00 67.44 87 GLY A O 1
ATOM 633 N N . THR A 1 88 ? 2.552 0.190 10.901 1.00 67.69 88 THR A N 1
ATOM 634 C CA . THR A 1 88 ? 3.452 1.299 11.249 1.00 67.69 88 THR A CA 1
ATOM 635 C C . THR A 1 88 ? 3.023 1.931 12.575 1.00 67.69 88 THR A C 1
ATOM 637 O O . THR A 1 88 ? 1.823 2.016 12.855 1.00 67.69 88 THR A O 1
ATOM 640 N N . PRO A 1 89 ? 3.970 2.419 13.397 1.00 62.81 89 PRO A N 1
ATOM 641 C CA . PRO A 1 89 ? 3.640 3.044 14.678 1.00 62.81 89 PRO A CA 1
ATOM 642 C C . PRO A 1 89 ? 2.788 4.307 14.483 1.00 62.81 89 PRO A C 1
ATOM 644 O O . PRO A 1 89 ? 1.812 4.509 15.199 1.00 62.81 89 PRO A O 1
ATOM 647 N N . ALA A 1 90 ? 3.063 5.098 13.441 1.00 65.19 90 ALA A N 1
ATOM 648 C CA . ALA A 1 90 ? 2.309 6.314 13.127 1.00 65.19 90 ALA A CA 1
ATOM 649 C C . ALA A 1 90 ? 0.820 6.069 12.791 1.00 65.19 90 ALA A C 1
ATOM 651 O O . ALA A 1 90 ? 0.003 6.977 12.941 1.00 65.19 90 ALA A O 1
ATOM 652 N N . SER A 1 91 ? 0.457 4.857 12.355 1.00 64.62 91 SER A N 1
ATOM 653 C CA . SER A 1 91 ? -0.917 4.481 11.985 1.00 64.62 91 SER A CA 1
ATOM 654 C C . SER A 1 91 ? -1.635 3.662 13.061 1.00 64.62 91 SER A C 1
ATOM 656 O O . SER A 1 91 ? -2.811 3.337 12.899 1.00 64.62 91 SER A O 1
ATOM 658 N N . ALA A 1 92 ? -0.962 3.348 14.174 1.00 69.00 92 ALA A N 1
ATOM 659 C CA . ALA A 1 92 ? -1.552 2.654 15.314 1.00 69.00 92 ALA A CA 1
ATOM 660 C C . ALA A 1 92 ? -2.876 3.274 15.807 1.00 69.00 92 ALA A C 1
ATOM 662 O O . ALA A 1 92 ? -3.852 2.527 15.899 1.00 69.00 92 ALA A O 1
ATOM 663 N N . PRO A 1 93 ? -2.986 4.598 16.064 1.00 67.88 93 PRO A N 1
ATOM 664 C CA . PRO A 1 93 ? -4.246 5.183 16.535 1.00 67.88 93 PRO A CA 1
ATOM 665 C C . PRO A 1 93 ? -5.388 4.972 15.534 1.00 67.88 93 PRO A C 1
ATOM 667 O O . PRO A 1 93 ? -6.496 4.616 15.920 1.00 67.88 93 PRO A O 1
ATOM 670 N N . THR A 1 94 ? -5.094 5.081 14.240 1.00 71.06 94 THR A N 1
ATOM 671 C CA . THR A 1 94 ? -6.081 4.919 13.170 1.00 71.06 94 THR A CA 1
ATOM 672 C C . THR A 1 94 ? -6.530 3.466 13.001 1.00 71.06 94 THR A C 1
ATOM 674 O O . THR A 1 94 ? -7.705 3.220 12.740 1.00 71.06 94 THR A O 1
ATOM 677 N N . ALA A 1 95 ? -5.641 2.491 13.219 1.00 75.62 95 ALA A N 1
ATOM 678 C CA . ALA A 1 95 ? -6.004 1.073 13.239 1.00 75.62 95 ALA A CA 1
ATOM 679 C C . ALA A 1 95 ? -6.926 0.734 14.423 1.00 75.62 95 ALA A C 1
ATOM 681 O O . ALA A 1 95 ? -7.899 -0.000 14.258 1.00 75.62 95 ALA A O 1
ATOM 682 N N . PHE A 1 96 ? -6.673 1.304 15.607 1.00 73.25 96 PHE A N 1
ATOM 683 C CA . PHE A 1 96 ? -7.550 1.128 16.770 1.00 73.25 96 PHE A CA 1
ATOM 684 C C . PHE A 1 96 ? -8.931 1.758 16.555 1.00 73.25 96 PHE A C 1
ATOM 686 O O . PHE A 1 96 ? -9.947 1.118 16.835 1.00 73.25 96 PHE A O 1
ATOM 693 N N . GLU A 1 97 ? -8.980 2.976 16.011 1.00 72.56 97 GLU A N 1
ATOM 694 C CA . GLU A 1 97 ? -10.232 3.655 15.659 1.00 72.56 97 GLU A CA 1
ATOM 695 C C . GLU A 1 97 ? -11.005 2.891 14.568 1.00 72.56 97 GLU A C 1
ATOM 697 O O . GLU A 1 97 ? -12.210 2.659 14.696 1.00 72.56 97 GLU A O 1
ATOM 702 N N . GLY A 1 98 ? -10.311 2.424 13.527 1.00 73.25 98 GLY A N 1
ATOM 703 C CA . GLY A 1 98 ? -10.891 1.621 12.450 1.00 73.25 98 GLY A CA 1
ATOM 704 C C . GLY A 1 98 ? -11.410 0.260 12.922 1.00 73.25 98 GLY A C 1
ATOM 705 O O . GLY A 1 98 ? -12.472 -0.184 12.475 1.00 73.25 98 GLY A O 1
ATOM 706 N N . ARG A 1 99 ? -10.729 -0.382 13.880 1.00 78.44 99 ARG A N 1
ATOM 707 C CA . ARG A 1 99 ? -11.185 -1.644 14.480 1.00 78.44 99 ARG A CA 1
ATOM 708 C C . ARG A 1 99 ? -12.482 -1.465 15.260 1.00 78.44 99 ARG A C 1
ATOM 710 O O . ARG A 1 99 ? -13.374 -2.300 15.130 1.00 78.44 99 ARG A O 1
ATOM 717 N N . ALA A 1 100 ? -12.615 -0.385 16.032 1.00 71.81 100 ALA A N 1
ATOM 718 C CA . ALA A 1 100 ? -13.843 -0.093 16.776 1.00 71.81 100 ALA A CA 1
ATOM 719 C C . ALA A 1 100 ? -15.050 0.097 15.836 1.00 71.81 100 ALA A C 1
ATOM 721 O O . ALA A 1 100 ? -16.131 -0.423 16.098 1.00 71.81 100 ALA A O 1
ATOM 722 N N . LEU A 1 101 ? -14.846 0.771 14.699 1.00 74.75 101 LEU A N 1
ATOM 723 C CA . LEU A 1 101 ? -15.859 0.907 13.646 1.00 74.75 101 LEU A CA 1
ATOM 724 C C . LEU A 1 101 ? -16.212 -0.419 12.975 1.00 74.75 101 LEU A C 1
ATOM 726 O O . LEU A 1 101 ? -17.373 -0.696 12.684 1.00 74.75 101 LEU A O 1
ATOM 730 N N . THR A 1 102 ? -15.208 -1.257 12.747 1.00 80.12 102 THR A N 1
ATOM 731 C CA . THR A 1 102 ? -15.404 -2.574 12.142 1.00 80.12 102 THR A CA 1
ATOM 732 C C . THR A 1 102 ? -16.165 -3.517 13.071 1.00 80.12 102 THR A C 1
ATOM 734 O O . THR A 1 102 ? -17.030 -4.256 12.611 1.00 80.12 102 THR A O 1
ATOM 737 N N . GLN A 1 103 ? -15.929 -3.436 14.385 1.00 78.50 103 GLN A N 1
ATOM 738 C CA . GLN A 1 103 ? -16.709 -4.153 15.401 1.00 78.50 103 GLN A CA 1
ATOM 739 C C . GLN A 1 103 ? -18.180 -3.716 15.440 1.00 78.50 103 GLN A C 1
ATOM 741 O O . GLN A 1 103 ? -19.042 -4.527 15.765 1.00 78.50 103 GLN A O 1
ATOM 746 N N . ALA A 1 104 ? -18.477 -2.468 15.070 1.00 77.62 104 ALA A N 1
ATOM 747 C CA . ALA A 1 104 ? -19.840 -1.962 14.918 1.00 77.62 104 ALA A CA 1
ATOM 748 C C . ALA A 1 104 ? -20.502 -2.360 13.578 1.00 77.62 104 ALA A C 1
ATOM 750 O O . ALA A 1 104 ? -21.638 -1.971 13.321 1.00 77.62 104 ALA A O 1
ATOM 751 N N . GLY A 1 105 ? -19.812 -3.120 12.717 1.00 81.19 105 GLY A N 1
ATOM 752 C CA . GLY A 1 105 ? -20.301 -3.511 11.391 1.00 81.19 105 GLY A CA 1
ATOM 753 C C . GLY A 1 105 ? -20.112 -2.443 10.306 1.00 81.19 105 GLY A C 1
ATOM 754 O O . GLY A 1 105 ? -20.563 -2.630 9.179 1.00 81.19 105 GLY A O 1
ATOM 755 N N . GLU A 1 106 ? -19.413 -1.342 10.600 1.00 81.69 106 GLU A N 1
ATOM 756 C CA . GLU A 1 106 ? -19.211 -0.206 9.689 1.00 81.69 106 GLU A CA 1
ATOM 757 C C . GLU A 1 106 ? -17.815 -0.194 9.033 1.00 81.69 106 GLU A C 1
ATOM 759 O O . GLU A 1 106 ? -17.205 0.861 8.830 1.00 81.69 106 GLU A O 1
ATOM 764 N N . SER A 1 107 ? -17.291 -1.366 8.668 1.00 76.44 107 SER A N 1
ATOM 765 C CA . SER A 1 107 ? -15.939 -1.522 8.101 1.00 76.44 107 SER A CA 1
ATOM 766 C C . SER A 1 107 ? -15.703 -0.683 6.836 1.00 76.44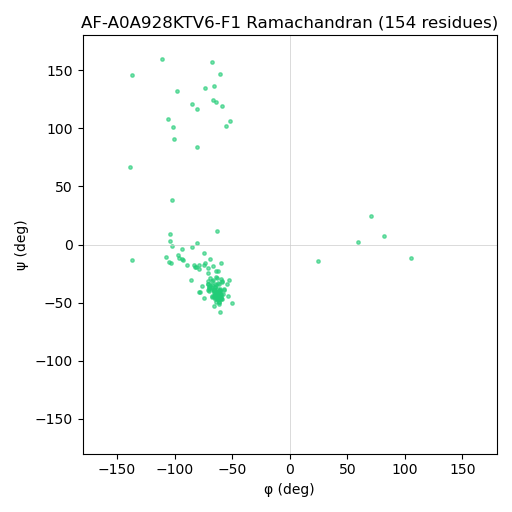 107 SER A C 1
ATOM 768 O O . SER A 1 107 ? -14.649 -0.067 6.681 1.00 76.44 107 SER A O 1
ATOM 770 N N . GLY A 1 108 ? -16.704 -0.578 5.956 1.00 77.25 108 GLY A N 1
ATOM 771 C CA . GLY A 1 108 ? -16.617 0.242 4.743 1.00 77.25 108 GLY A CA 1
ATOM 772 C C . GLY A 1 108 ? -16.476 1.741 5.035 1.00 77.25 108 GLY A C 1
ATOM 773 O O . GLY A 1 108 ? -15.716 2.435 4.361 1.00 77.25 108 GLY A O 1
ATOM 774 N N . ARG A 1 109 ? -17.146 2.245 6.082 1.00 72.12 109 ARG A N 1
ATOM 775 C CA . ARG A 1 109 ? -17.031 3.653 6.501 1.00 72.12 109 ARG A CA 1
ATOM 776 C C . ARG A 1 109 ? -15.657 3.939 7.098 1.00 72.12 109 ARG A C 1
ATOM 778 O O . ARG A 1 109 ? -15.109 5.008 6.841 1.00 72.12 109 ARG A O 1
ATOM 785 N N . ALA A 1 110 ? -15.093 2.983 7.837 1.00 71.62 110 ALA A N 1
ATOM 786 C CA . ALA A 1 110 ? -13.737 3.077 8.370 1.00 71.62 110 ALA A CA 1
ATOM 787 C C . ALA A 1 110 ? -12.689 3.174 7.253 1.00 71.62 110 ALA A C 1
ATOM 789 O O . ALA A 1 110 ? -11.833 4.055 7.299 1.00 71.62 110 ALA A O 1
ATOM 790 N N . LEU A 1 111 ? -12.801 2.334 6.216 1.00 78.44 111 LEU A N 1
ATOM 791 C CA . LEU A 1 111 ? -11.879 2.352 5.078 1.00 78.44 111 LEU A CA 1
ATOM 792 C C . LEU A 1 111 ? -11.922 3.698 4.342 1.00 78.44 111 LEU A C 1
ATOM 794 O O . LEU A 1 111 ? -10.883 4.302 4.079 1.00 78.44 111 LEU A O 1
ATOM 798 N N . ILE A 1 112 ? -13.123 4.209 4.058 1.00 75.75 112 ILE A N 1
ATOM 799 C CA . ILE A 1 112 ? -13.302 5.501 3.378 1.00 75.75 112 ILE A CA 1
ATOM 800 C C . ILE A 1 112 ? -12.752 6.645 4.234 1.00 75.75 112 ILE A C 1
ATOM 802 O O . ILE A 1 112 ? -12.056 7.514 3.713 1.00 75.75 112 ILE A O 1
ATOM 806 N N . ALA A 1 113 ? -13.031 6.647 5.540 1.00 71.56 113 ALA A N 1
ATOM 807 C CA . ALA A 1 113 ? -12.548 7.681 6.450 1.00 71.56 113 ALA A CA 1
ATOM 808 C C . ALA A 1 113 ? -11.014 7.723 6.519 1.00 71.56 113 ALA A C 1
ATOM 810 O O . ALA A 1 113 ? -10.437 8.811 6.526 1.00 71.56 113 ALA A O 1
ATOM 811 N N . GLU A 1 114 ? -10.364 6.558 6.518 1.00 74.50 114 GLU A N 1
ATOM 812 C CA . GLU A 1 114 ? -8.905 6.450 6.482 1.00 74.50 114 GLU A CA 1
ATOM 813 C C . GLU A 1 114 ? -8.353 6.986 5.159 1.00 74.50 114 GLU A C 1
ATOM 815 O O . GLU A 1 114 ? -7.568 7.937 5.157 1.00 74.50 114 GLU A O 1
ATOM 820 N N . THR A 1 115 ? -8.873 6.476 4.038 1.00 72.50 115 THR A N 1
ATOM 821 C CA . THR A 1 115 ? -8.390 6.833 2.697 1.00 72.50 115 THR A CA 1
ATOM 822 C C . THR A 1 115 ? -8.528 8.340 2.450 1.00 72.50 115 THR A C 1
ATOM 824 O O . THR A 1 115 ? -7.581 9.006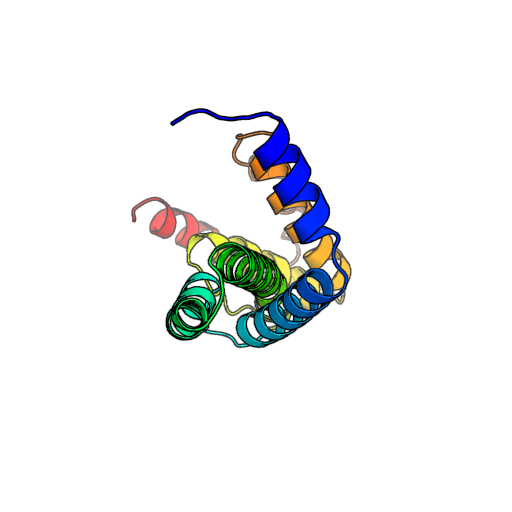 2.030 1.00 72.50 115 THR A O 1
ATOM 827 N N . VAL A 1 116 ? -9.695 8.908 2.781 1.00 71.81 116 VAL A N 1
ATOM 828 C CA . VAL A 1 116 ? -9.980 10.344 2.652 1.00 71.81 116 VAL A CA 1
ATOM 829 C C . VAL A 1 116 ? -9.104 11.159 3.604 1.00 71.81 116 VAL A C 1
ATOM 831 O O . VAL A 1 116 ? -8.547 12.185 3.199 1.00 71.81 116 VAL A O 1
ATOM 834 N N . GLY A 1 117 ? -8.925 10.690 4.842 1.00 64.75 117 GLY A N 1
ATOM 835 C CA . GLY A 1 117 ? -8.056 11.307 5.841 1.00 64.75 117 GLY A CA 1
ATOM 836 C C . GLY A 1 117 ? -6.592 11.375 5.401 1.00 64.75 117 GLY A C 1
ATOM 837 O O . GLY A 1 117 ? -5.949 12.411 5.591 1.00 64.75 117 GLY A O 1
ATOM 838 N N . ALA A 1 118 ? -6.079 10.326 4.754 1.00 67.19 118 ALA A N 1
ATOM 839 C CA . ALA A 1 118 ? -4.727 10.285 4.207 1.00 67.19 118 ALA A CA 1
ATOM 840 C C . ALA A 1 118 ? -4.530 11.322 3.086 1.00 67.19 118 ALA A C 1
ATOM 842 O O . ALA A 1 118 ? -3.557 12.082 3.111 1.00 67.19 118 ALA A O 1
ATOM 843 N N . THR A 1 119 ? -5.474 11.432 2.144 1.00 67.56 119 THR A N 1
ATOM 844 C CA . THR A 1 119 ? -5.443 12.476 1.099 1.00 67.56 119 THR A CA 1
ATOM 845 C C . THR A 1 119 ? -5.555 13.888 1.668 1.00 67.56 119 THR A C 1
ATOM 847 O O . THR A 1 119 ? -4.801 14.776 1.266 1.00 67.56 119 THR A O 1
ATOM 850 N N . LEU A 1 120 ? -6.450 14.110 2.635 1.00 63.22 120 LEU A N 1
ATOM 851 C CA . LEU A 1 120 ? -6.650 15.426 3.245 1.00 63.22 120 LEU A CA 1
ATOM 852 C C . LEU A 1 120 ? -5.417 15.892 4.019 1.00 63.22 120 LEU A C 1
ATOM 854 O O . LEU A 1 120 ? -5.026 17.053 3.880 1.00 63.22 120 LEU A O 1
ATOM 858 N N . LYS A 1 121 ? -4.773 14.998 4.783 1.00 58.56 121 LYS A N 1
ATOM 859 C CA . LYS A 1 121 ? -3.511 15.298 5.480 1.00 58.56 121 LYS A CA 1
ATOM 860 C C . LYS A 1 121 ? -2.423 15.743 4.500 1.00 58.56 121 LYS A C 1
ATOM 862 O O . LYS A 1 121 ? -1.739 16.724 4.779 1.00 58.56 121 LYS A O 1
ATOM 867 N N . LYS A 1 122 ? -2.298 15.074 3.344 1.00 58.94 122 LYS A N 1
ATOM 868 C CA . LYS A 1 122 ? -1.309 15.429 2.311 1.00 58.94 122 LYS A CA 1
ATOM 869 C C . LYS A 1 122 ? -1.573 16.797 1.672 1.00 58.94 122 LYS A C 1
ATOM 871 O O . LYS A 1 122 ? -0.623 17.529 1.431 1.00 58.94 122 LYS A O 1
ATOM 876 N N . VAL A 1 123 ? -2.837 17.154 1.425 1.00 68.75 123 VAL A N 1
ATOM 877 C CA . VAL A 1 123 ? -3.207 18.427 0.771 1.00 68.75 123 VAL A CA 1
ATOM 878 C C . VAL A 1 123 ? -3.134 19.621 1.721 1.00 68.75 123 VAL A C 1
ATOM 880 O O . VAL A 1 123 ? -2.708 20.701 1.325 1.00 68.75 123 VAL A O 1
ATOM 883 N N . THR A 1 124 ? -3.573 19.458 2.969 1.00 57.88 124 THR A N 1
ATOM 884 C CA . THR A 1 124 ? -3.729 20.603 3.881 1.00 57.88 124 THR A CA 1
ATOM 885 C C . THR A 1 124 ? -2.543 20.830 4.812 1.00 57.88 124 THR A C 1
ATOM 887 O O . THR A 1 124 ? -2.507 21.875 5.458 1.00 57.88 124 THR A O 1
ATOM 890 N N . GLY A 1 125 ? -1.587 19.894 4.912 1.00 53.44 125 GLY A N 1
ATOM 891 C CA . GLY A 1 125 ? -0.368 20.027 5.731 1.00 53.44 125 GLY A CA 1
ATOM 892 C C . GLY A 1 125 ? -0.612 20.252 7.231 1.00 53.44 125 GLY A C 1
ATOM 893 O O . GLY A 1 125 ? 0.330 20.411 8.002 1.00 53.44 125 GLY A O 1
ATOM 894 N N . LYS A 1 126 ? -1.876 20.271 7.666 1.00 44.78 126 LYS A N 1
ATOM 895 C CA . LYS A 1 126 ? -2.288 20.484 9.048 1.00 44.78 126 LYS A CA 1
ATOM 896 C C . LYS A 1 126 ? -2.558 19.124 9.683 1.00 44.78 126 LYS A C 1
ATOM 898 O O . LYS A 1 126 ? -3.303 18.330 9.100 1.00 44.78 126 LYS A O 1
ATOM 903 N N . PRO A 1 127 ? -2.022 18.848 10.885 1.00 49.34 127 PRO A N 1
ATOM 904 C CA . PRO A 1 127 ? -2.469 17.698 11.647 1.00 49.34 127 PRO A CA 1
ATOM 905 C C . PRO A 1 127 ? -3.969 17.880 11.878 1.00 49.34 127 PRO A C 1
ATOM 907 O O . PRO A 1 127 ? -4.393 18.891 12.444 1.00 49.34 127 PRO A O 1
ATOM 910 N N . LEU A 1 128 ? -4.782 16.947 11.371 1.00 45.59 128 LEU A N 1
ATOM 911 C CA . LEU A 1 128 ? -6.213 16.911 11.655 1.00 45.59 128 LEU A CA 1
ATOM 912 C C . LEU A 1 128 ? -6.364 16.964 13.176 1.00 45.59 128 LEU A C 1
ATOM 914 O O . LEU A 1 128 ? -6.042 16.009 13.881 1.00 45.59 128 LEU A O 1
ATOM 918 N N . LYS A 1 129 ? -6.794 18.125 13.677 1.00 36.75 129 LYS A N 1
ATOM 919 C CA . LYS A 1 129 ? -7.121 18.348 15.081 1.00 36.75 129 LYS A CA 1
ATOM 920 C C . LYS A 1 129 ? -8.164 17.304 15.481 1.00 36.75 129 LYS A C 1
ATOM 922 O O . LYS A 1 129 ? -9.322 17.455 15.112 1.00 36.75 129 LYS A O 1
ATOM 927 N N . LYS A 1 130 ? -7.698 16.267 16.182 1.00 43.88 130 LYS A N 1
ATOM 928 C CA . LYS A 1 130 ? -8.273 15.348 17.195 1.00 43.88 130 LYS A CA 1
ATOM 929 C C . LYS A 1 130 ? -9.796 15.069 17.293 1.00 43.88 130 LYS A C 1
ATOM 931 O O . LYS A 1 130 ? -10.170 14.122 17.969 1.00 43.88 130 LYS A O 1
ATOM 936 N N . CYS A 1 131 ? -10.721 15.809 16.691 1.00 41.41 131 CYS A N 1
ATOM 937 C CA . CYS A 1 131 ? -12.093 15.881 17.207 1.00 41.41 131 CYS A CA 1
ATOM 938 C C . CYS A 1 131 ? -13.181 15.836 16.129 1.00 41.41 131 CYS A C 1
ATOM 940 O O . CYS A 1 131 ? -13.945 16.788 15.973 1.00 41.41 131 CYS A O 1
ATOM 942 N N . ARG A 1 132 ? -13.335 14.707 15.431 1.00 44.88 132 ARG A N 1
ATOM 943 C CA . ARG A 1 132 ? -14.663 14.376 14.872 1.00 44.88 132 ARG A CA 1
ATOM 944 C C . ARG A 1 132 ? -15.091 12.917 15.030 1.00 44.88 132 ARG A C 1
ATOM 946 O O . ARG A 1 132 ? -16.273 12.643 14.889 1.00 44.88 132 ARG A O 1
ATOM 953 N N . PHE A 1 133 ? -14.178 12.010 15.392 1.00 44.78 133 PHE A N 1
ATOM 954 C CA . PHE A 1 133 ? -14.518 10.605 15.663 1.00 44.78 133 PHE A CA 1
ATOM 955 C C . PHE A 1 133 ? -14.543 10.231 17.156 1.00 44.78 133 PHE A C 1
ATOM 957 O O . PHE A 1 133 ? -15.183 9.260 17.551 1.00 44.78 133 PHE A O 1
ATOM 964 N N . SER A 1 134 ? -13.976 11.094 18.009 1.00 42.19 134 SER A N 1
ATOM 965 C CA . SER A 1 134 ? -14.043 11.008 19.479 1.00 42.19 134 SER A CA 1
ATOM 966 C C . SER A 1 134 ? -15.480 11.045 20.047 1.00 42.19 134 SER A C 1
ATOM 968 O O . SER A 1 134 ? -15.715 10.633 21.178 1.00 42.19 134 SER A O 1
ATOM 970 N N . GLN A 1 135 ? -16.489 11.458 19.267 1.00 39.84 135 GLN A N 1
ATOM 971 C CA . GLN A 1 135 ? -17.887 11.464 19.728 1.00 39.84 135 GLN A CA 1
ATOM 972 C C . GLN A 1 135 ? -18.612 10.114 19.598 1.00 39.84 135 GLN A C 1
ATOM 974 O O . GLN A 1 135 ? -19.593 9.910 20.306 1.00 39.84 135 GLN A O 1
ATOM 979 N N . SER A 1 136 ? -18.117 9.165 18.790 1.00 42.94 136 SER A N 1
ATOM 980 C CA . SER A 1 136 ? -18.657 7.789 18.775 1.00 42.94 136 SER A CA 1
ATOM 981 C C . SER A 1 136 ? -18.028 6.890 19.854 1.00 42.94 136 SER A C 1
ATOM 983 O O . SER A 1 136 ? -18.389 5.723 19.991 1.00 42.94 136 SER A O 1
ATOM 985 N N . LEU A 1 137 ? -17.077 7.431 20.623 1.00 46.44 137 LEU A N 1
ATOM 986 C CA . LEU A 1 137 ? -16.310 6.739 21.663 1.00 46.44 137 LEU A CA 1
ATOM 987 C C . LEU A 1 137 ? -16.908 6.881 23.073 1.00 46.44 137 LEU A C 1
ATOM 989 O O . LEU A 1 137 ? -16.428 6.222 23.990 1.00 46.44 137 LEU A O 1
ATOM 993 N N . SER A 1 138 ? -17.987 7.650 23.267 1.00 42.12 138 SER A N 1
ATOM 994 C CA . SER A 1 138 ? -18.681 7.729 24.567 1.00 42.12 138 SER A CA 1
ATOM 995 C C . SER A 1 138 ? -19.421 6.438 24.951 1.00 42.12 138 SER A C 1
ATOM 997 O O . SER A 1 138 ? -19.818 6.284 26.103 1.00 42.12 138 SER A O 1
ATOM 999 N N . HIS A 1 139 ? -19.586 5.495 24.016 1.00 43.25 139 HIS A N 1
ATOM 1000 C CA . HIS A 1 139 ? -20.228 4.196 24.254 1.00 43.25 139 HIS A CA 1
ATOM 1001 C C . HIS A 1 139 ? -19.261 3.002 24.285 1.00 43.25 139 HIS A C 1
ATOM 1003 O O . HIS A 1 139 ? -19.658 1.914 24.702 1.00 43.25 139 HIS A O 1
ATOM 1009 N N . CYS A 1 140 ? -17.992 3.174 23.896 1.00 41.38 140 CYS A N 1
ATOM 1010 C CA . CYS A 1 140 ? -17.049 2.062 23.807 1.00 41.38 140 CYS A CA 1
ATOM 1011 C C . CYS A 1 140 ? -16.043 2.109 24.967 1.00 41.38 140 CYS A C 1
ATOM 1013 O O . CYS A 1 140 ? -15.136 2.938 25.005 1.00 41.38 140 CYS A O 1
ATOM 1015 N N . ARG A 1 141 ? -16.187 1.178 25.920 1.00 44.22 141 ARG A N 1
ATOM 1016 C CA . ARG A 1 141 ? -15.397 1.022 27.165 1.00 44.22 141 ARG A CA 1
ATOM 1017 C C . ARG A 1 141 ? -13.895 0.715 26.943 1.00 44.22 141 ARG A C 1
ATOM 1019 O O . ARG A 1 141 ? 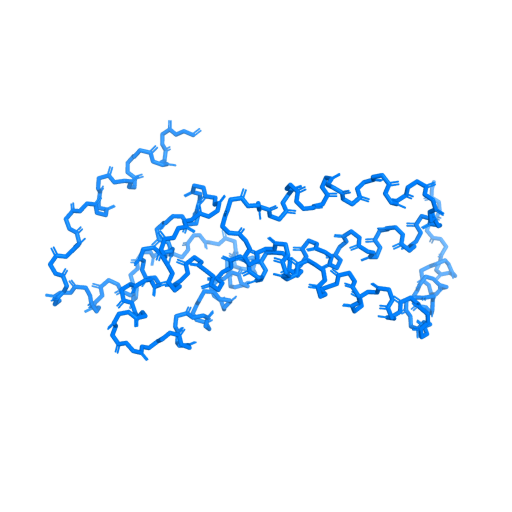-13.192 0.358 27.880 1.00 44.22 141 ARG A O 1
ATOM 1026 N N . ILE A 1 142 ? -13.408 0.849 25.708 1.00 51.31 142 ILE A N 1
ATOM 1027 C CA . ILE A 1 142 ? -12.049 0.528 25.243 1.00 51.31 142 ILE A CA 1
ATOM 1028 C C . ILE A 1 142 ? -11.206 1.808 25.053 1.00 51.31 142 ILE A C 1
ATOM 1030 O O . ILE A 1 142 ? -10.058 1.741 24.641 1.00 51.31 142 ILE A O 1
ATOM 1034 N N . ALA A 1 143 ? -11.737 2.994 25.373 1.00 46.66 143 ALA A N 1
ATOM 1035 C CA . ALA A 1 143 ? -11.028 4.270 25.213 1.00 46.66 143 ALA A CA 1
ATOM 1036 C C . ALA A 1 143 ? -9.908 4.523 26.251 1.00 46.66 143 ALA A C 1
ATOM 1038 O O . ALA A 1 143 ? -9.063 5.392 26.043 1.00 46.66 143 ALA A O 1
ATOM 1039 N N . SER A 1 144 ? -9.866 3.776 27.361 1.00 41.38 144 SER A N 1
ATOM 1040 C CA . SER A 1 144 ? -8.900 4.001 28.451 1.00 41.38 144 SER A CA 1
ATOM 1041 C C . SER A 1 144 ? -7.410 3.799 28.101 1.00 41.38 144 SER A C 1
ATOM 1043 O O . SER A 1 144 ? -6.593 4.495 28.707 1.00 41.38 144 SER A O 1
ATOM 1045 N N . PRO A 1 145 ? -6.989 2.953 27.136 1.00 48.88 145 PRO A N 1
ATOM 1046 C CA . PRO A 1 145 ? -5.582 2.848 26.740 1.00 48.88 145 PRO A CA 1
ATOM 1047 C C . PRO A 1 145 ? -5.153 3.931 25.736 1.00 48.88 145 PRO A C 1
ATOM 1049 O O . PRO A 1 145 ? -3.960 4.185 25.587 1.00 48.88 145 PRO A O 1
ATOM 1052 N N . CYS A 1 146 ? -6.100 4.577 25.043 1.00 46.53 146 CYS A N 1
ATOM 1053 C CA . CYS A 1 146 ? -5.809 5.398 23.864 1.00 46.53 146 CYS A CA 1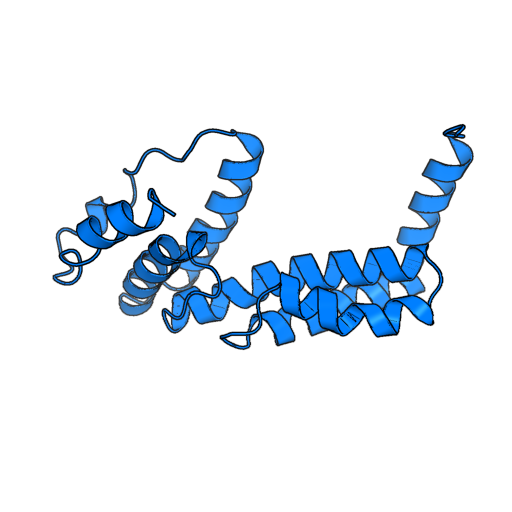
ATOM 1054 C C . CYS A 1 146 ? -5.061 6.695 24.222 1.00 46.53 146 CYS A C 1
ATOM 1056 O O . CYS A 1 146 ? -4.126 7.087 23.532 1.00 46.53 146 CYS A O 1
ATOM 1058 N N . THR A 1 147 ? -5.390 7.312 25.361 1.00 49.19 147 THR A N 1
ATOM 1059 C CA . THR A 1 147 ? -4.733 8.540 25.843 1.00 49.19 147 THR A CA 1
ATOM 1060 C C . THR A 1 147 ? -3.298 8.305 26.323 1.00 49.19 147 THR A C 1
ATOM 1062 O O . THR A 1 147 ? -2.497 9.233 26.337 1.00 49.19 147 THR A O 1
ATOM 1065 N N . ARG A 1 148 ? -2.960 7.073 26.730 1.00 46.22 148 ARG A N 1
ATOM 1066 C CA . ARG A 1 148 ? -1.636 6.720 27.272 1.00 46.22 148 ARG A CA 1
ATOM 1067 C C . ARG A 1 148 ? -0.640 6.295 26.184 1.00 46.22 148 ARG A C 1
ATOM 1069 O O . ARG A 1 148 ? 0.562 6.316 26.424 1.00 46.22 148 ARG A O 1
ATOM 1076 N N . LEU A 1 149 ? -1.131 5.945 24.992 1.00 51.56 149 LEU A N 1
ATOM 1077 C CA . LEU A 1 149 ? -0.300 5.604 23.834 1.00 51.56 149 LEU A CA 1
ATOM 1078 C C . LEU A 1 149 ? 0.112 6.844 23.020 1.00 51.56 149 LEU A C 1
ATOM 1080 O O . LEU A 1 149 ? 1.214 6.863 22.487 1.00 51.56 149 LEU A O 1
ATOM 1084 N N . ASP A 1 150 ? -0.720 7.896 22.983 1.00 49.59 150 ASP A N 1
ATOM 1085 C CA . ASP A 1 150 ? -0.390 9.192 22.355 1.00 49.59 150 ASP A CA 1
ATOM 1086 C C . ASP A 1 150 ? 0.882 9.824 22.947 1.00 49.59 150 ASP A C 1
ATOM 1088 O O . ASP A 1 150 ? 1.687 10.380 22.208 1.00 49.59 150 ASP A O 1
ATOM 1092 N N . SER A 1 151 ? 1.093 9.709 24.264 1.00 49.22 151 SER A N 1
ATOM 1093 C CA . SER A 1 151 ? 2.301 10.222 24.923 1.00 49.22 151 SER A CA 1
ATOM 1094 C C . SER A 1 151 ? 3.562 9.434 24.556 1.00 49.22 151 SER A C 1
ATOM 1096 O O . SER A 1 151 ? 4.609 10.029 24.386 1.00 49.22 151 SER A O 1
ATOM 1098 N N . LEU A 1 152 ? 3.478 8.114 24.354 1.00 49.03 152 LEU A N 1
ATOM 1099 C CA . LEU A 1 152 ? 4.650 7.297 23.994 1.00 49.03 152 LEU A CA 1
ATOM 1100 C C . LEU A 1 152 ? 5.039 7.391 22.510 1.00 49.03 152 LEU A C 1
ATOM 1102 O O . LEU A 1 152 ? 6.165 7.066 22.156 1.00 49.03 152 LEU A O 1
ATOM 1106 N N . LEU A 1 153 ? 4.113 7.806 21.643 1.00 46.00 153 LEU A N 1
ATOM 1107 C CA . LEU A 1 153 ? 4.326 7.929 20.195 1.00 46.00 153 LEU A CA 1
ATOM 1108 C C . LEU A 1 153 ? 4.785 9.333 19.770 1.00 46.00 153 LEU A C 1
ATOM 1110 O O . LEU A 1 153 ? 5.210 9.511 18.635 1.00 46.00 153 LEU A O 1
ATOM 1114 N N . TYR A 1 154 ? 4.671 10.323 20.659 1.00 45.59 154 TYR A N 1
ATOM 1115 C CA . TYR A 1 154 ? 5.157 11.691 20.446 1.00 45.59 154 TYR A CA 1
ATOM 1116 C C . TYR A 1 154 ? 6.582 11.909 20.995 1.00 45.59 154 TYR A C 1
ATOM 1118 O O . TYR A 1 154 ? 7.212 12.910 20.667 1.00 45.59 154 TYR A O 1
ATOM 1126 N N . ASP A 1 155 ? 7.083 10.963 21.799 1.00 36.94 155 ASP A N 1
ATOM 1127 C CA . ASP A 1 155 ? 8.397 11.003 22.460 1.00 36.94 155 ASP A CA 1
ATOM 1128 C C . ASP A 1 155 ? 9.461 10.089 21.789 1.00 36.94 155 ASP A C 1
ATOM 1130 O O . ASP A 1 155 ? 10.547 9.910 22.344 1.00 36.94 155 ASP A O 1
ATOM 1134 N N . ALA A 1 156 ? 9.180 9.514 20.607 1.00 42.91 156 ALA A N 1
ATOM 1135 C CA . ALA A 1 156 ? 10.098 8.682 19.806 1.00 42.91 156 ALA A CA 1
ATOM 1136 C C . ALA A 1 156 ? 10.261 9.232 18.382 1.00 42.91 156 ALA A C 1
ATOM 1138 O O . ALA A 1 156 ? 11.402 9.194 17.868 1.00 42.91 156 ALA A O 1
#

Radius of gyration: 19.14 Å; Cα contacts (8 Å, |Δi|>4): 162; chains: 1; bounding box: 41×30×54 Å

Organism: NCBI:txid1549

Sequence (156 aa):
MVFDINHIIGGFFNVLQPYNMLICIAGLFIGVLIGALPGLTATMGVAVCVPFSYVMEPEQALLLMSAVFCGGVYGGLIPAILLGIPGTPASAPTAFEGRALTQAGESGRALIAETVGATLKKVTGKPLKKCRFSQSLSHCRIASPCTRLDSLLYDA

Nearest PDB structures (foldseek):
  3o7p-assembly1_A  TM=2.285E-01  e=1.720E+00  Escherichia coli K-12

Foldseek 3Di:
DDPDPVVVVVLVVVCVPPVLVVLLVVLLVQLLVQLLDQQRALVNQLVVCVVVLVVDDVSSSVSSSVSSSVSNNLSNLLCLLCVVRHNDLVCNLLSVLSVVCVVVVNNVVSSVCVVVVVVCCVVPVDDPPDDDSVVVCVPPPPCVCNVVSVVVSVVD

Mean predicted aligned error: 11.19 Å